Protein AF-A0A7J8NR74-F1 (afdb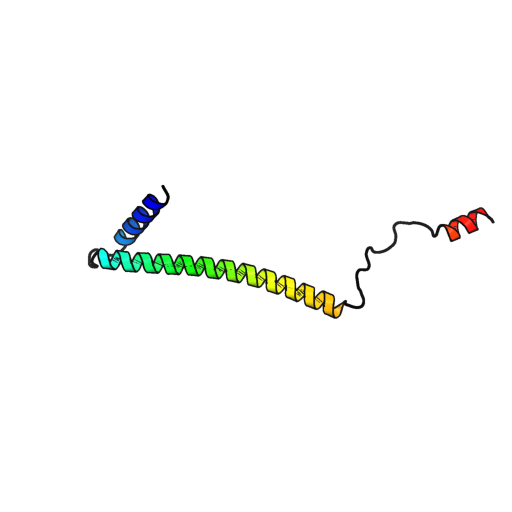_monomer)

Mean predicted aligned error: 13.92 Å

Organism: Gossypium raimondii (NCBI:txid29730)

Sequence (93 aa):
TVWKVGKDGVEAGTNLVPDSVPRPIARISVSVVVLFVTLFVLKSFLSTAFFALATMGLVYFVFIALNKDQGPRGGSGSESMEDPVEEARKIME

Structure (mmCIF, N/CA/C/O backbone):
data_AF-A0A7J8NR74-F1
#
_entry.id   AF-A0A7J8NR74-F1
#
loop_
_atom_site.group_PDB
_atom_site.id
_atom_site.type_symbol
_atom_site.label_atom_id
_atom_site.label_alt_id
_atom_site.label_comp_id
_atom_site.label_asym_id
_atom_site.label_entity_id
_atom_site.label_seq_id
_atom_site.pdbx_PDB_ins_code
_atom_site.Cartn_x
_atom_site.Cartn_y
_atom_site.Cartn_z
_atom_site.occupancy
_atom_site.B_iso_or_equiv
_atom_site.auth_seq_id
_atom_site.auth_comp_id
_atom_site.auth_asym_id
_atom_site.auth_atom_id
_atom_site.pdbx_PDB_model_num
ATOM 1 N N . THR A 1 1 ? -10.582 17.625 11.512 1.00 81.12 1 THR A N 1
ATOM 2 C CA . THR A 1 1 ? -11.481 16.577 10.974 1.00 81.12 1 THR A CA 1
ATOM 3 C C . THR A 1 1 ? -10.841 15.197 10.975 1.00 81.12 1 THR A C 1
ATOM 5 O O . THR A 1 1 ? -11.380 14.325 11.637 1.00 81.12 1 THR A O 1
ATOM 8 N N . VAL A 1 2 ? -9.665 15.005 10.358 1.00 84.56 2 VAL A N 1
ATOM 9 C CA . VAL A 1 2 ? -8.959 13.700 10.272 1.00 84.56 2 VAL A CA 1
ATOM 10 C C . VAL A 1 2 ? -8.755 13.007 11.628 1.00 84.56 2 VAL A C 1
ATOM 12 O O . VAL A 1 2 ? -9.026 11.821 11.760 1.00 84.56 2 VAL A O 1
ATOM 15 N N . TRP A 1 3 ? -8.365 13.754 12.663 1.00 81.75 3 TRP A N 1
ATOM 16 C CA . TRP A 1 3 ? -8.161 13.199 14.008 1.00 81.75 3 TRP A CA 1
ATOM 17 C C . TRP A 1 3 ? -9.438 12.629 14.650 1.00 81.75 3 TRP A C 1
ATOM 19 O O . TRP A 1 3 ? -9.388 11.599 15.318 1.00 81.75 3 TRP A O 1
ATOM 29 N N . LYS A 1 4 ? -10.593 13.277 14.428 1.00 86.56 4 LYS A N 1
ATOM 30 C CA . LYS A 1 4 ? -11.891 12.784 14.917 1.00 86.56 4 LYS A CA 1
ATOM 31 C C . LYS A 1 4 ? -12.277 11.496 14.195 1.00 86.56 4 LYS A C 1
ATOM 33 O O . LYS A 1 4 ? -12.509 10.498 14.855 1.00 86.56 4 LYS A O 1
ATOM 38 N N . VAL A 1 5 ? -12.195 11.495 12.862 1.00 86.25 5 VAL A N 1
ATOM 39 C CA . VAL A 1 5 ? -12.497 10.317 12.031 1.00 86.25 5 VAL A CA 1
ATOM 40 C C . VAL A 1 5 ? -11.618 9.121 12.406 1.00 86.25 5 VAL A C 1
ATOM 42 O O . VAL A 1 5 ? -12.113 8.003 12.488 1.00 86.25 5 VAL A O 1
ATOM 45 N N . GLY A 1 6 ? -10.332 9.345 12.689 1.00 82.25 6 GLY A N 1
ATOM 46 C CA . GLY A 1 6 ? -9.436 8.284 13.152 1.00 82.25 6 GLY A CA 1
ATOM 47 C C . GLY A 1 6 ? -9.862 7.689 14.497 1.00 82.25 6 GLY A C 1
ATOM 48 O O . GLY A 1 6 ? -9.907 6.469 14.644 1.00 82.25 6 GLY A O 1
ATOM 49 N N . LYS A 1 7 ? -10.229 8.536 15.468 1.00 84.12 7 LYS A N 1
ATOM 50 C CA . LYS A 1 7 ? -10.755 8.078 16.764 1.00 84.12 7 LYS A CA 1
ATOM 51 C C . LYS A 1 7 ? -12.068 7.311 16.610 1.00 84.12 7 LYS A C 1
ATOM 53 O O . LYS A 1 7 ? -12.198 6.227 17.172 1.00 84.12 7 LYS A O 1
ATOM 58 N N . ASP A 1 8 ? -12.986 7.851 15.819 1.00 87.25 8 ASP A N 1
ATOM 59 C CA . ASP A 1 8 ? -14.307 7.268 15.584 1.00 87.25 8 ASP A CA 1
ATOM 60 C C . ASP A 1 8 ? -14.189 5.924 14.841 1.00 87.25 8 ASP A C 1
ATOM 62 O O . ASP A 1 8 ? -14.906 4.974 15.147 1.00 87.25 8 ASP A O 1
ATOM 66 N N . GLY A 1 9 ? -13.223 5.795 13.924 1.00 84.25 9 GLY A N 1
ATOM 67 C CA . GLY A 1 9 ? -12.934 4.552 13.207 1.00 84.25 9 GLY A CA 1
ATOM 68 C C . GLY A 1 9 ? -12.372 3.444 14.101 1.00 84.25 9 GLY A C 1
ATOM 69 O O . GLY A 1 9 ? -12.781 2.291 13.978 1.00 84.25 9 GLY A O 1
ATOM 70 N N . VAL A 1 10 ? -11.479 3.776 15.039 1.00 84.88 10 VAL A N 1
ATOM 71 C CA . VAL A 1 10 ? -10.979 2.802 16.028 1.00 84.88 10 VAL A CA 1
ATOM 72 C C . VAL A 1 10 ? -12.104 2.363 16.962 1.00 84.88 10 VAL A C 1
ATOM 74 O O . VAL A 1 10 ? -12.228 1.177 17.261 1.00 84.88 10 VAL A O 1
ATOM 77 N N . GLU A 1 11 ? -12.954 3.293 17.395 1.00 83.38 11 GLU A N 1
ATOM 78 C CA . GLU A 1 11 ? -14.094 2.987 18.259 1.00 83.38 11 GLU A CA 1
ATOM 79 C C . GLU A 1 11 ? -15.122 2.092 17.552 1.00 83.38 11 GLU A C 1
ATOM 81 O O . GLU A 1 11 ? -15.540 1.077 18.115 1.00 83.38 11 GLU A O 1
ATOM 86 N N . ALA A 1 12 ? -15.433 2.380 16.286 1.00 87.81 12 ALA A N 1
ATOM 87 C CA . ALA A 1 12 ? -16.255 1.523 15.438 1.00 87.81 12 ALA A CA 1
ATOM 88 C 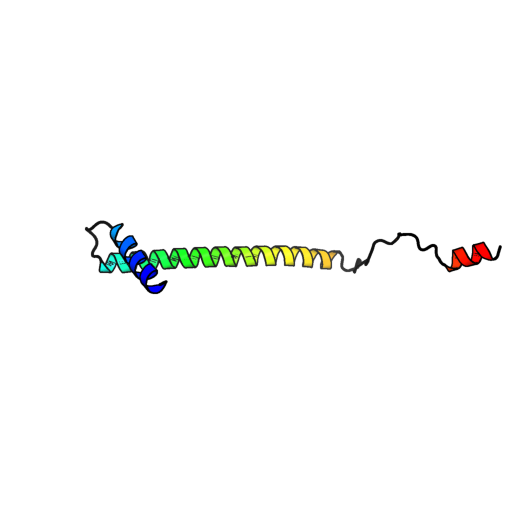C . ALA A 1 12 ? -15.640 0.126 15.256 1.00 87.81 12 ALA A C 1
ATOM 90 O O . ALA A 1 12 ? -16.334 -0.873 15.430 1.00 87.81 12 ALA A O 1
ATOM 91 N N . GLY A 1 13 ? -14.332 0.045 14.988 1.00 82.50 13 GLY A N 1
ATOM 92 C CA . GLY A 1 13 ? -13.620 -1.225 14.842 1.00 82.50 13 GLY A CA 1
ATOM 93 C C . GLY A 1 13 ? -13.665 -2.083 16.106 1.00 82.50 13 GLY A C 1
ATOM 94 O O . GLY A 1 13 ? -13.798 -3.300 16.023 1.00 82.50 13 GLY A O 1
ATOM 95 N N . THR A 1 14 ? -13.637 -1.465 17.289 1.00 85.19 14 THR A N 1
ATOM 96 C CA . THR A 1 14 ? -13.762 -2.213 18.548 1.00 85.19 14 THR A CA 1
ATOM 97 C C . THR A 1 14 ? -15.161 -2.731 18.853 1.00 85.19 14 THR A C 1
ATOM 99 O O . THR A 1 14 ? -15.266 -3.705 19.587 1.00 85.19 14 THR A O 1
ATOM 102 N N . ASN A 1 15 ? -16.218 -2.154 18.273 1.00 86.69 15 ASN A N 1
ATOM 103 C CA . ASN A 1 15 ? -17.581 -2.682 18.416 1.00 86.69 15 ASN A CA 1
ATOM 104 C C . ASN A 1 15 ? -17.837 -3.921 17.533 1.00 86.69 15 ASN A C 1
ATOM 106 O O . ASN A 1 15 ? -18.870 -4.565 17.676 1.00 86.69 15 ASN A O 1
ATOM 110 N N . LEU A 1 16 ? -16.916 -4.259 16.619 1.00 85.06 16 LEU A N 1
ATOM 111 C CA . LEU A 1 16 ? -16.954 -5.508 15.844 1.00 85.06 16 LEU A CA 1
ATOM 112 C C . LEU A 1 16 ? -16.384 -6.700 16.627 1.00 85.06 16 LEU A C 1
ATOM 114 O O . LEU A 1 16 ? -16.531 -7.848 16.210 1.00 85.06 16 LEU A O 1
ATOM 118 N N . VAL A 1 17 ? -15.698 -6.427 17.740 1.00 84.44 17 VAL A N 1
ATOM 119 C CA . VAL A 1 17 ? -15.178 -7.450 18.645 1.00 84.44 17 VAL A CA 1
ATOM 120 C C . VAL A 1 17 ? -16.303 -7.842 19.610 1.00 84.44 17 VAL A C 1
ATOM 122 O O . VAL A 1 17 ? -16.979 -6.953 20.125 1.00 84.44 17 VAL A O 1
ATOM 125 N N . PRO A 1 18 ? -16.526 -9.142 19.872 1.00 84.38 18 PRO A N 1
ATOM 126 C CA . PRO A 1 18 ? -17.556 -9.578 20.809 1.00 84.38 18 PRO A CA 1
ATOM 127 C C . PRO A 1 18 ? -17.325 -9.006 22.214 1.00 84.38 18 PRO A C 1
ATOM 129 O O . PRO A 1 18 ? -16.186 -8.933 22.682 1.00 84.38 18 PRO A O 1
ATOM 132 N N . ASP A 1 19 ? -18.418 -8.690 22.915 1.00 83.69 19 ASP A N 1
ATOM 133 C CA . ASP A 1 19 ? -18.407 -8.077 24.257 1.00 83.69 19 ASP A CA 1
ATOM 134 C C . ASP A 1 19 ? -17.668 -8.908 25.321 1.00 83.69 19 ASP A C 1
ATOM 136 O O . ASP A 1 19 ? -17.302 -8.399 26.380 1.00 83.69 19 ASP A O 1
ATOM 140 N N . SER A 1 20 ? -17.399 -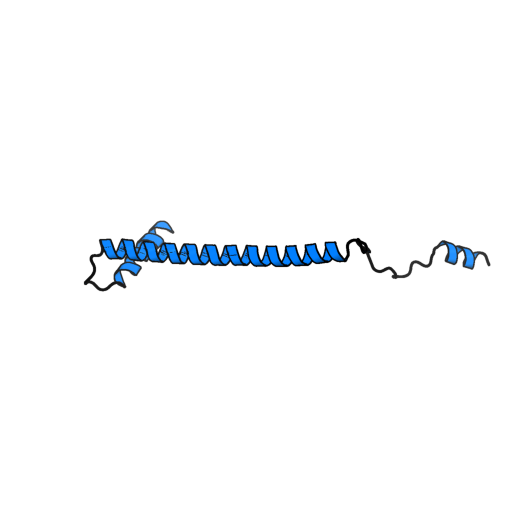10.186 25.040 1.00 86.31 20 SER A N 1
ATOM 141 C CA . SER A 1 20 ? -16.563 -11.059 25.870 1.00 86.31 20 SER A CA 1
ATOM 142 C C . SER A 1 20 ? -15.104 -10.590 25.985 1.00 86.31 20 SER A C 1
ATOM 144 O O . SER A 1 20 ? -14.389 -11.064 26.867 1.00 86.31 20 SER A O 1
ATOM 146 N N . VAL A 1 21 ? -14.638 -9.682 25.117 1.00 81.62 21 VAL A N 1
ATOM 147 C CA . VAL A 1 21 ? -13.279 -9.125 25.158 1.00 81.62 21 VAL A CA 1
ATOM 148 C C . VAL A 1 21 ? -13.303 -7.708 25.749 1.00 81.62 21 VAL A C 1
ATOM 150 O O . VAL A 1 21 ? -13.984 -6.830 25.219 1.00 81.62 21 VAL A O 1
ATOM 153 N N . PRO A 1 22 ? -12.509 -7.418 26.798 1.00 87.56 22 PRO A N 1
ATOM 154 C CA . PRO A 1 22 ? -12.411 -6.073 27.352 1.00 87.56 22 PRO A CA 1
ATOM 155 C C . PRO A 1 22 ? -12.014 -5.032 26.296 1.00 87.56 22 PRO A C 1
ATOM 157 O O . PRO A 1 22 ? -11.001 -5.172 25.606 1.00 87.56 22 PRO A O 1
ATOM 160 N N . ARG A 1 23 ? -12.769 -3.928 26.229 1.00 85.06 23 ARG A N 1
ATOM 161 C CA . ARG A 1 23 ? -12.557 -2.818 25.277 1.00 85.06 23 ARG A CA 1
ATOM 162 C C . ARG A 1 23 ? -11.108 -2.309 25.174 1.00 85.06 23 ARG A C 1
ATOM 164 O O . ARG A 1 23 ? -10.686 -2.017 24.056 1.00 85.06 23 ARG A O 1
ATOM 171 N N . PRO A 1 24 ? -10.313 -2.199 26.258 1.00 87.06 24 PRO A N 1
ATOM 172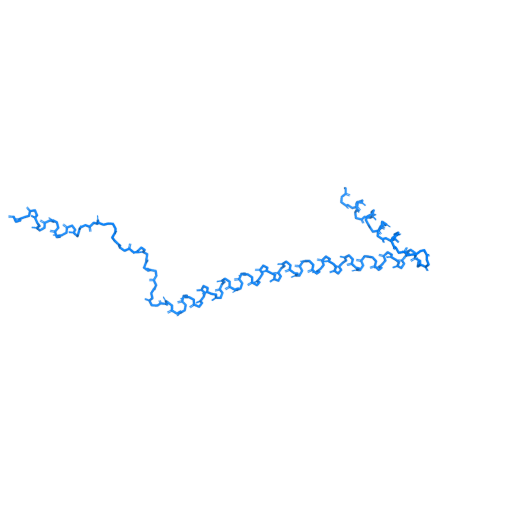 C CA . PRO A 1 24 ? -8.913 -1.786 26.141 1.00 87.06 24 PRO A CA 1
ATOM 173 C C . PRO A 1 24 ? -8.074 -2.741 25.281 1.00 87.06 24 PRO A C 1
ATOM 175 O O . PRO A 1 24 ? -7.266 -2.289 24.474 1.00 87.06 24 PRO A O 1
ATOM 178 N N . ILE A 1 25 ? -8.312 -4.050 25.404 1.00 86.00 25 ILE A N 1
ATOM 179 C CA . ILE A 1 25 ? -7.599 -5.088 24.651 1.00 86.00 25 ILE A CA 1
ATOM 180 C C . ILE A 1 25 ? -8.042 -5.061 23.186 1.00 86.00 25 ILE A C 1
ATOM 182 O O . ILE A 1 25 ? -7.198 -5.081 22.292 1.00 86.00 25 ILE A O 1
ATOM 186 N N . ALA A 1 26 ? -9.348 -4.914 22.940 1.00 87.50 26 ALA A N 1
ATOM 187 C CA . ALA A 1 26 ? -9.896 -4.756 21.594 1.00 87.50 26 ALA A CA 1
ATOM 188 C C . ALA A 1 26 ? -9.324 -3.522 20.867 1.00 87.50 26 ALA A C 1
ATOM 190 O O . ALA A 1 26 ? -9.029 -3.579 19.678 1.00 87.50 26 ALA A O 1
ATOM 191 N N . ARG A 1 27 ? -9.110 -2.400 21.570 1.00 85.25 27 ARG A N 1
ATOM 192 C CA . ARG A 1 27 ? -8.520 -1.189 20.965 1.00 85.25 27 ARG A CA 1
ATOM 193 C C . ARG A 1 27 ? -7.085 -1.413 20.508 1.00 85.25 27 ARG A C 1
ATOM 195 O O . ARG A 1 27 ? -6.719 -0.953 19.429 1.00 85.25 27 ARG A O 1
ATOM 202 N N . ILE A 1 28 ? -6.287 -2.107 21.317 1.00 89.12 28 ILE A N 1
ATOM 203 C CA . ILE A 1 28 ? -4.890 -2.418 20.989 1.00 89.12 28 ILE A CA 1
ATOM 204 C C . ILE A 1 28 ? -4.829 -3.407 19.822 1.00 89.12 28 ILE A C 1
ATOM 206 O O . ILE A 1 28 ? -4.027 -3.230 18.912 1.00 89.12 28 ILE A O 1
ATOM 210 N N . SER A 1 29 ? -5.688 -4.427 19.800 1.00 86.81 29 SER A N 1
ATOM 211 C CA . SER A 1 29 ? -5.686 -5.392 18.699 1.00 86.81 29 SER A CA 1
ATOM 212 C C . SER A 1 29 ? -6.118 -4.753 17.378 1.00 86.81 29 SER A C 1
ATOM 214 O O . SER A 1 29 ? -5.432 -4.913 16.370 1.00 86.81 29 SER A O 1
ATOM 216 N N . VAL A 1 30 ? -7.198 -3.965 17.379 1.00 88.81 30 VAL A N 1
ATOM 217 C CA . VAL A 1 30 ? -7.681 -3.257 16.185 1.00 88.81 30 VAL A CA 1
ATOM 218 C C . VAL A 1 30 ? -6.631 -2.273 15.672 1.00 88.81 30 VAL A C 1
ATOM 220 O O . VAL A 1 30 ? -6.380 -2.231 14.470 1.00 88.81 30 VAL A O 1
ATOM 223 N N . SER A 1 31 ? -5.964 -1.519 16.553 1.00 89.25 31 SER A N 1
ATOM 224 C CA . SER A 1 31 ? -4.923 -0.578 16.124 1.00 89.25 31 SER A CA 1
ATOM 225 C C . SER A 1 31 ? -3.716 -1.283 15.501 1.00 89.25 31 SER A C 1
ATOM 227 O O . SER A 1 31 ? -3.200 -0.819 14.484 1.00 89.25 31 SER A O 1
ATOM 229 N N . VAL A 1 32 ? -3.308 -2.433 16.045 1.00 93.94 32 VAL A N 1
ATOM 230 C CA . VAL A 1 32 ? -2.233 -3.262 15.485 1.00 93.94 32 VAL A CA 1
ATOM 231 C C . VAL A 1 32 ? -2.619 -3.799 14.107 1.00 93.94 32 VAL A C 1
ATOM 233 O O . VAL A 1 32 ? -1.829 -3.693 13.172 1.00 93.94 32 VAL A O 1
ATOM 236 N N . VAL A 1 33 ? -3.840 -4.315 13.941 1.00 94.25 33 VAL A N 1
ATOM 237 C CA . VAL A 1 33 ? -4.332 -4.791 12.637 1.00 94.25 33 VAL A CA 1
ATOM 238 C C . VAL A 1 33 ? -4.342 -3.657 11.613 1.00 94.25 33 VAL A C 1
ATOM 240 O O . VAL A 1 33 ? -3.832 -3.828 10.507 1.00 94.25 33 VAL A O 1
ATOM 243 N N . VAL A 1 34 ? -4.852 -2.480 11.983 1.00 93.81 34 VAL A N 1
ATOM 244 C CA . VAL A 1 34 ? -4.848 -1.296 11.110 1.00 93.81 34 VAL A CA 1
ATOM 245 C C . VAL A 1 34 ? -3.421 -0.910 10.716 1.00 93.81 34 VAL A C 1
ATOM 247 O O . VAL A 1 34 ? -3.166 -0.634 9.542 1.00 93.81 34 VAL A O 1
ATOM 250 N N . LEU A 1 35 ? -2.473 -0.943 11.658 1.00 94.31 35 LEU A N 1
ATOM 251 C CA . LEU A 1 35 ? -1.054 -0.707 11.384 1.00 94.31 35 LEU A CA 1
ATOM 252 C C . LEU A 1 35 ? -0.493 -1.712 10.378 1.00 94.31 35 LEU A C 1
ATOM 254 O O . LEU A 1 35 ? 0.148 -1.308 9.411 1.00 94.31 35 LEU A O 1
ATOM 258 N N . PHE A 1 36 ? -0.762 -3.005 10.562 1.00 96.38 36 PHE A N 1
ATOM 259 C CA . PHE A 1 36 ? -0.303 -4.043 9.642 1.00 96.38 36 PHE A CA 1
ATOM 260 C C . PHE A 1 36 ? -0.890 -3.883 8.245 1.00 96.38 36 PHE A C 1
ATOM 262 O O . PHE A 1 36 ? -0.146 -3.974 7.273 1.00 96.38 36 PHE A O 1
ATOM 269 N N . VAL A 1 37 ? -2.187 -3.596 8.127 1.00 95.88 37 VAL A N 1
ATOM 270 C CA . VAL A 1 37 ? -2.829 -3.342 6.830 1.00 95.88 37 VAL A CA 1
ATOM 271 C C . VAL A 1 37 ? -2.207 -2.118 6.161 1.00 95.88 37 VAL A C 1
ATOM 273 O O . VAL A 1 37 ? -1.851 -2.170 4.986 1.00 95.88 37 VAL A O 1
ATOM 276 N N . THR A 1 38 ? -1.995 -1.040 6.915 1.00 95.56 38 THR A N 1
ATOM 277 C CA . THR A 1 38 ? -1.373 0.188 6.401 1.00 95.56 38 THR A CA 1
ATOM 278 C C . THR A 1 38 ? 0.048 -0.076 5.902 1.00 95.56 38 THR A C 1
ATOM 280 O O . THR A 1 38 ? 0.396 0.301 4.783 1.00 95.56 38 THR A O 1
ATOM 283 N N . LEU A 1 39 ? 0.864 -0.774 6.697 1.00 95.62 39 LEU A N 1
ATOM 284 C CA . LEU A 1 39 ? 2.227 -1.142 6.318 1.00 95.62 39 LEU A CA 1
ATOM 285 C C . LEU A 1 39 ? 2.249 -2.118 5.141 1.00 95.62 39 LEU A C 1
ATOM 287 O O . LEU A 1 39 ? 3.114 -2.001 4.279 1.00 95.62 39 LEU A O 1
ATOM 291 N N . PHE A 1 40 ? 1.306 -3.056 5.073 1.00 96.31 40 PHE A N 1
ATOM 292 C CA . PHE A 1 40 ? 1.189 -4.002 3.968 1.00 96.31 40 PHE A CA 1
ATOM 293 C C . PHE A 1 40 ? 0.891 -3.284 2.653 1.00 96.31 40 PHE A C 1
ATOM 295 O O . PHE A 1 40 ? 1.578 -3.525 1.662 1.00 96.31 40 PHE A O 1
ATOM 302 N N . VAL A 1 41 ? -0.077 -2.364 2.654 1.00 96.88 41 VAL A N 1
ATOM 303 C CA . VAL A 1 41 ? -0.425 -1.563 1.474 1.00 96.88 41 VAL A CA 1
ATOM 304 C C . VAL A 1 41 ? 0.752 -0.684 1.059 1.00 96.88 41 VAL A C 1
ATOM 306 O O . VAL A 1 41 ? 1.126 -0.686 -0.112 1.00 96.88 41 VAL A O 1
ATOM 309 N N . LEU A 1 42 ? 1.395 0.003 2.009 1.00 95.81 42 LEU A N 1
ATOM 310 C CA . LEU A 1 42 ? 2.568 0.832 1.728 1.00 95.81 42 LEU A CA 1
ATOM 311 C C . LEU A 1 42 ? 3.720 0.003 1.148 1.00 95.81 42 LEU A C 1
ATOM 313 O O . LEU A 1 42 ? 4.285 0.370 0.121 1.00 95.81 42 LEU A O 1
ATOM 317 N N . LYS A 1 43 ? 4.042 -1.138 1.769 1.00 95.56 43 LYS A N 1
ATOM 318 C CA . LYS A 1 43 ? 5.076 -2.065 1.295 1.00 95.56 43 LYS A CA 1
ATOM 319 C C . LYS A 1 43 ? 4.741 -2.587 -0.100 1.00 95.56 43 LYS A C 1
ATOM 321 O O . LYS A 1 43 ? 5.622 -2.630 -0.950 1.00 95.56 43 LYS A O 1
ATOM 326 N N . SER A 1 44 ? 3.495 -2.992 -0.336 1.00 96.50 44 SER A N 1
ATOM 327 C CA . SER A 1 44 ? 3.036 -3.521 -1.622 1.00 96.50 44 SER A CA 1
ATOM 328 C C . 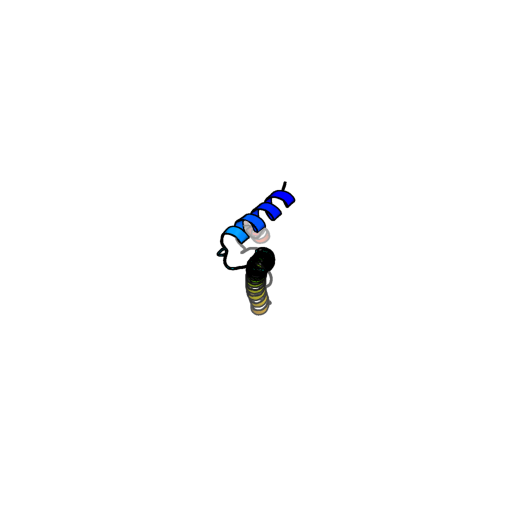SER A 1 44 ? 3.159 -2.474 -2.725 1.00 96.50 44 SER A C 1
ATOM 330 O O . SER A 1 44 ? 3.766 -2.746 -3.761 1.00 96.50 44 SER A O 1
ATOM 332 N N . PHE A 1 45 ? 2.675 -1.258 -2.476 1.00 96.38 45 PHE A N 1
ATOM 333 C CA . PHE A 1 45 ? 2.781 -0.156 -3.423 1.00 96.38 45 PHE A CA 1
ATOM 334 C C . PHE A 1 45 ? 4.242 0.178 -3.728 1.00 96.38 45 PHE A C 1
ATOM 336 O O . PHE A 1 45 ? 4.649 0.200 -4.889 1.00 96.38 45 PHE A O 1
ATOM 343 N N . LEU A 1 46 ? 5.052 0.363 -2.683 1.00 96.38 46 LEU A N 1
ATOM 344 C CA . LEU A 1 46 ? 6.455 0.730 -2.823 1.00 96.38 46 LEU A CA 1
ATOM 345 C C . LEU A 1 46 ? 7.244 -0.369 -3.551 1.00 96.38 46 LEU A C 1
ATOM 347 O O . LEU A 1 46 ? 7.988 -0.083 -4.484 1.00 96.38 46 LEU A O 1
ATOM 351 N N . SER A 1 47 ? 7.014 -1.636 -3.197 1.00 95.88 47 SER A N 1
ATOM 352 C CA . SER A 1 47 ? 7.612 -2.789 -3.876 1.00 95.88 47 SER A CA 1
ATOM 353 C C . SER A 1 47 ? 7.210 -2.864 -5.346 1.00 95.88 47 SER A C 1
ATOM 355 O O . SER A 1 47 ? 8.044 -3.205 -6.175 1.00 95.88 47 SER A O 1
ATOM 357 N N . THR A 1 48 ? 5.957 -2.555 -5.679 1.00 96.31 48 THR A N 1
ATOM 358 C CA . THR A 1 48 ? 5.463 -2.588 -7.063 1.00 96.31 48 THR A CA 1
ATOM 359 C C . THR A 1 48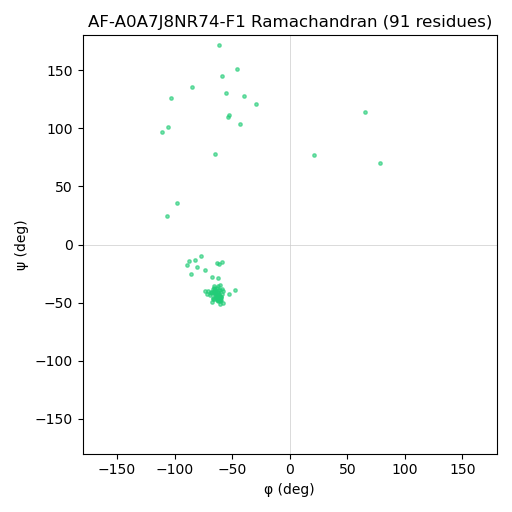 ? 6.091 -1.472 -7.890 1.00 96.31 48 THR A C 1
ATOM 361 O O . THR A 1 48 ? 6.561 -1.718 -8.999 1.00 96.31 48 THR A O 1
ATOM 364 N N . ALA A 1 49 ? 6.172 -0.261 -7.332 1.00 96.50 49 ALA A N 1
ATOM 365 C CA . ALA A 1 49 ? 6.829 0.873 -7.970 1.00 96.50 49 ALA A CA 1
ATOM 366 C C . ALA A 1 49 ? 8.316 0.589 -8.235 1.00 96.50 49 ALA A C 1
ATOM 368 O O . ALA A 1 49 ? 8.784 0.751 -9.362 1.00 96.50 49 ALA A O 1
ATOM 369 N N . PHE A 1 50 ? 9.051 0.099 -7.230 1.00 96.56 50 PHE A N 1
ATOM 370 C CA . PHE A 1 50 ? 10.456 -0.275 -7.402 1.00 96.56 50 PHE A CA 1
ATOM 371 C C . PHE A 1 50 ? 10.638 -1.444 -8.361 1.00 96.56 50 PHE A C 1
ATOM 373 O O . PHE A 1 50 ? 11.559 -1.409 -9.166 1.00 96.56 50 PHE A O 1
ATOM 380 N N . PHE A 1 51 ? 9.772 -2.454 -8.321 1.00 96.62 51 PHE A N 1
ATOM 381 C CA . PHE A 1 51 ? 9.830 -3.570 -9.259 1.00 96.62 51 PHE A CA 1
ATOM 382 C C . PHE A 1 51 ? 9.645 -3.099 -10.704 1.00 96.62 51 PHE A C 1
ATOM 384 O O . PHE A 1 51 ? 10.431 -3.473 -11.574 1.00 96.62 51 PHE A O 1
ATOM 391 N N . ALA A 1 52 ? 8.660 -2.235 -10.963 1.00 97.00 52 ALA A N 1
ATOM 392 C CA . ALA A 1 52 ? 8.433 -1.670 -12.288 1.00 97.00 52 ALA A CA 1
ATOM 393 C C . ALA A 1 52 ? 9.633 -0.833 -12.759 1.00 97.00 52 ALA A C 1
ATOM 395 O O . ALA A 1 52 ? 10.131 -1.047 -13.863 1.00 97.00 52 ALA A O 1
ATOM 396 N N . LEU A 1 53 ? 10.142 0.065 -11.907 1.00 97.38 53 LEU A N 1
ATOM 397 C CA . LEU A 1 53 ? 11.315 0.887 -12.216 1.00 97.38 53 LEU A CA 1
ATOM 398 C C . LEU A 1 53 ? 12.573 0.044 -12.441 1.00 97.38 53 LEU A C 1
ATOM 400 O O . LEU A 1 53 ? 13.303 0.285 -13.397 1.00 97.38 53 LEU A O 1
ATOM 404 N N . ALA A 1 54 ? 12.815 -0.959 -11.598 1.00 97.00 54 ALA A N 1
ATOM 405 C CA . ALA A 1 54 ? 13.952 -1.861 -11.724 1.00 97.00 54 ALA A CA 1
ATOM 406 C C . ALA A 1 54 ? 13.860 -2.690 -13.004 1.00 97.00 54 ALA A C 1
ATOM 408 O O . ALA A 1 54 ? 14.851 -2.816 -13.710 1.00 97.00 54 ALA A O 1
ATOM 409 N N . THR A 1 55 ? 12.678 -3.210 -13.339 1.00 97.50 55 THR A N 1
ATOM 410 C CA . THR A 1 55 ? 12.481 -4.001 -14.560 1.00 97.50 55 THR A CA 1
ATOM 411 C C . THR A 1 55 ? 12.660 -3.135 -15.805 1.00 97.50 55 THR A C 1
ATOM 413 O O . THR A 1 55 ? 13.417 -3.506 -16.696 1.00 97.50 55 THR A O 1
ATOM 416 N N . MET A 1 56 ? 12.043 -1.949 -15.847 1.00 96.00 56 MET A N 1
ATOM 417 C CA . MET A 1 56 ? 12.214 -1.000 -16.955 1.00 96.00 56 MET A CA 1
ATOM 418 C C . MET A 1 56 ? 13.673 -0.554 -17.099 1.00 96.00 56 MET A C 1
ATOM 420 O O . MET A 1 56 ? 14.225 -0.573 -18.198 1.00 96.00 56 MET A O 1
ATOM 424 N N . GLY A 1 57 ? 14.320 -0.211 -15.983 1.00 95.94 57 GLY A N 1
ATOM 425 C CA . GLY A 1 57 ? 15.724 0.183 -15.951 1.00 95.94 57 GLY A CA 1
ATOM 426 C C . GLY A 1 57 ? 16.659 -0.943 -16.384 1.00 95.94 57 GLY A C 1
ATOM 427 O O . GLY A 1 57 ? 17.571 -0.702 -17.168 1.00 95.94 57 GLY A O 1
ATOM 428 N N . LEU A 1 58 ? 16.415 -2.175 -15.933 1.00 96.50 58 LEU A N 1
ATOM 429 C CA . LEU A 1 58 ? 17.214 -3.345 -16.294 1.00 96.50 58 LEU A CA 1
ATOM 430 C C . LEU A 1 58 ? 17.088 -3.667 -17.781 1.00 96.50 58 LEU A C 1
ATOM 432 O O . LEU A 1 58 ? 18.100 -3.867 -18.445 1.00 96.50 58 LEU A O 1
ATOM 436 N N . VAL A 1 59 ? 15.866 -3.683 -18.317 1.00 96.00 59 VAL A N 1
ATOM 437 C CA . VAL A 1 59 ? 15.629 -3.923 -19.747 1.00 96.00 59 VAL A CA 1
ATOM 438 C C . VAL A 1 59 ? 16.325 -2.855 -20.588 1.00 96.00 59 VAL A C 1
ATOM 440 O O . VAL A 1 59 ? 17.027 -3.191 -21.539 1.00 96.00 59 VAL A O 1
ATOM 443 N N . TYR A 1 60 ? 16.205 -1.580 -20.210 1.00 91.50 60 TYR A N 1
ATOM 444 C CA . TYR A 1 60 ? 16.878 -0.486 -20.909 1.00 91.50 60 TYR A CA 1
ATOM 445 C C . TYR A 1 60 ? 18.407 -0.575 -20.806 1.00 91.50 60 TYR A C 1
ATOM 447 O O . TYR A 1 60 ? 19.118 -0.374 -21.790 1.00 91.50 60 TYR A O 1
ATOM 455 N N . PHE A 1 61 ? 18.924 -0.937 -19.633 1.00 93.62 61 PHE A N 1
ATOM 456 C CA . PHE A 1 61 ? 20.352 -1.135 -19.416 1.00 93.62 61 PHE A CA 1
ATOM 457 C C . PHE A 1 61 ? 20.904 -2.271 -20.282 1.00 93.62 61 PHE A C 1
ATOM 459 O O . PHE A 1 61 ? 21.916 -2.088 -20.955 1.00 93.62 61 PHE A O 1
ATOM 466 N N . VAL A 1 62 ? 20.224 -3.421 -20.316 1.00 94.19 62 VAL A N 1
ATOM 467 C CA . VAL A 1 62 ? 20.595 -4.558 -21.172 1.00 94.19 62 VAL A CA 1
ATOM 468 C C . VAL A 1 62 ? 20.514 -4.167 -22.646 1.00 94.19 62 VAL A C 1
ATOM 470 O O . VAL A 1 62 ? 21.424 -4.487 -23.407 1.00 94.19 62 VAL A O 1
ATOM 473 N N . PHE A 1 63 ? 19.480 -3.426 -23.049 1.00 89.25 63 PHE A N 1
ATOM 474 C CA . PHE A 1 63 ? 19.357 -2.919 -24.412 1.00 89.25 63 PHE A CA 1
ATOM 475 C C . PHE A 1 63 ? 20.559 -2.053 -24.805 1.00 89.25 63 PHE A C 1
ATOM 477 O O . PHE A 1 63 ? 21.178 -2.328 -25.829 1.00 89.25 63 PHE A O 1
ATOM 484 N N . ILE A 1 64 ? 20.948 -1.070 -23.985 1.00 89.19 64 ILE A N 1
ATOM 485 C CA . ILE A 1 64 ? 22.146 -0.253 -24.241 1.00 89.19 64 ILE A CA 1
ATOM 486 C C . ILE A 1 64 ? 23.411 -1.110 -24.235 1.00 89.19 64 ILE A C 1
ATOM 488 O O . ILE A 1 64 ? 24.291 -0.899 -25.062 1.00 89.19 64 ILE A O 1
ATOM 492 N N . ALA A 1 65 ? 23.533 -2.063 -23.312 1.00 88.56 65 ALA A N 1
ATOM 493 C CA . ALA A 1 65 ? 24.726 -2.894 -23.201 1.00 88.56 65 ALA A CA 1
ATOM 494 C C . ALA A 1 65 ? 24.938 -3.784 -24.436 1.00 88.56 65 ALA A C 1
ATOM 496 O O . ALA A 1 65 ? 26.075 -3.953 -24.865 1.00 88.56 65 ALA A O 1
ATOM 497 N N . LEU A 1 66 ? 23.860 -4.322 -25.015 1.00 89.31 66 LEU A N 1
ATOM 498 C CA . LEU A 1 66 ? 23.907 -5.176 -26.206 1.00 89.31 66 LEU A CA 1
ATOM 499 C C . LEU A 1 66 ? 23.904 -4.385 -27.522 1.00 89.31 66 LEU A C 1
ATOM 501 O O . LEU A 1 66 ? 24.401 -4.876 -28.528 1.00 89.31 66 LEU A O 1
ATOM 505 N N . ASN A 1 67 ? 23.369 -3.162 -27.525 1.00 83.50 67 ASN A N 1
ATOM 506 C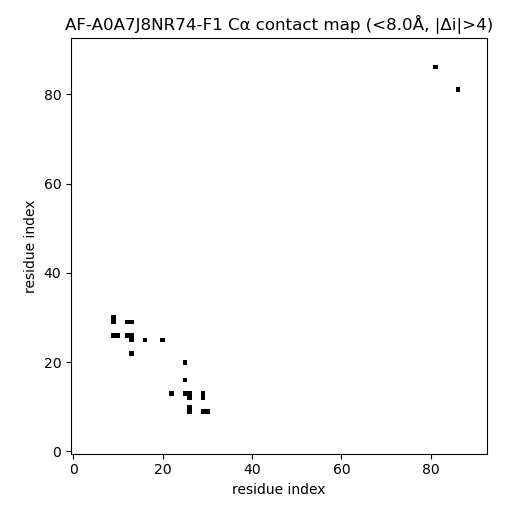 CA . ASN A 1 67 ? 23.332 -2.269 -28.690 1.00 83.50 67 ASN A CA 1
ATOM 507 C C . ASN A 1 67 ? 24.337 -1.117 -28.556 1.00 83.50 67 ASN A C 1
ATOM 509 O O . ASN A 1 67 ? 24.163 -0.055 -29.148 1.00 83.50 67 ASN A O 1
ATOM 513 N N . LYS A 1 68 ? 25.394 -1.316 -27.766 1.00 69.62 68 LYS A N 1
ATOM 514 C CA . LYS A 1 68 ? 26.356 -0.275 -27.387 1.00 69.62 68 LYS A CA 1
ATOM 515 C C . LYS A 1 68 ? 27.112 0.306 -28.588 1.00 69.62 68 LYS A C 1
ATOM 517 O O . LYS A 1 68 ? 27.454 1.484 -28.584 1.00 69.62 68 LYS A O 1
ATOM 522 N N . ASP A 1 69 ? 27.280 -0.505 -29.630 1.00 68.00 69 ASP A N 1
ATOM 523 C CA . ASP A 1 69 ? 27.915 -0.140 -30.903 1.00 68.00 69 ASP A CA 1
ATOM 524 C C . ASP A 1 69 ? 26.912 0.457 -31.910 1.00 68.00 69 ASP A C 1
ATOM 526 O O . ASP A 1 69 ? 27.294 1.082 -32.896 1.00 68.00 69 ASP A O 1
ATOM 530 N N . GLN A 1 70 ? 25.612 0.302 -31.638 1.00 63.28 70 GLN A N 1
ATOM 531 C CA . GLN A 1 70 ? 24.500 0.938 -32.349 1.00 63.28 70 GLN A CA 1
ATOM 532 C C . GLN A 1 70 ? 24.026 2.192 -31.593 1.00 63.28 70 GLN A C 1
ATOM 534 O O . GLN A 1 70 ? 22.826 2.478 -31.545 1.00 63.28 70 GLN A O 1
ATOM 539 N N . GLY A 1 71 ? 24.968 2.926 -30.977 1.00 60.47 71 GLY A N 1
ATOM 540 C CA . GLY A 1 71 ? 24.720 4.233 -30.358 1.00 60.47 71 GLY A CA 1
ATOM 541 C C . GLY A 1 71 ? 23.892 5.127 -31.286 1.00 60.47 71 GLY A C 1
ATOM 542 O O . GLY A 1 71 ? 23.938 4.925 -32.500 1.00 60.47 71 GLY A O 1
ATOM 543 N N . PRO A 1 72 ? 23.095 6.061 -30.731 1.00 54.69 72 PRO A N 1
ATOM 544 C CA . PRO A 1 72 ? 21.896 6.600 -31.361 1.00 54.69 72 PRO A CA 1
ATOM 545 C C . PRO A 1 72 ? 22.141 6.889 -32.837 1.00 54.69 72 PRO A C 1
ATOM 547 O O . PRO A 1 72 ? 22.735 7.903 -33.199 1.00 54.69 72 PRO A O 1
ATOM 550 N N . ARG A 1 73 ? 21.627 6.006 -33.700 1.00 55.19 73 ARG A N 1
ATOM 551 C CA . ARG A 1 73 ? 21.203 6.407 -35.034 1.00 55.19 73 ARG A CA 1
ATOM 552 C C . ARG A 1 73 ? 20.033 7.347 -34.793 1.00 55.19 73 ARG A C 1
ATOM 554 O O . ARG A 1 73 ? 18.877 6.933 -34.806 1.00 55.19 73 ARG A O 1
ATOM 561 N N . GLY A 1 74 ? 20.346 8.585 -34.411 1.00 47.66 74 GLY A N 1
ATOM 562 C CA . GLY A 1 74 ? 19.388 9.668 -34.429 1.00 47.66 74 GLY A CA 1
ATOM 563 C C . GLY A 1 74 ? 18.831 9.685 -35.836 1.00 47.66 74 GLY A C 1
ATOM 564 O O . GLY A 1 74 ? 19.577 9.961 -36.763 1.00 47.66 74 GLY A O 1
ATOM 565 N N . GLY A 1 75 ? 17.571 9.285 -35.974 1.00 45.69 75 GLY A N 1
ATOM 566 C CA . GLY A 1 75 ? 16.887 9.247 -37.254 1.00 45.69 75 GLY A CA 1
ATOM 567 C C . GLY A 1 75 ? 17.482 8.237 -38.234 1.00 45.69 75 GLY A C 1
ATOM 568 O O . GLY A 1 75 ? 18.561 8.399 -38.791 1.00 45.69 75 GLY A O 1
ATOM 569 N N . SER A 1 76 ? 16.692 7.217 -38.539 1.00 41.28 76 SER A N 1
ATOM 570 C CA . SER A 1 76 ? 16.545 6.777 -39.925 1.00 41.28 76 SER A CA 1
ATOM 571 C C . SER A 1 76 ? 16.736 7.955 -40.893 1.00 41.28 76 SER A C 1
ATOM 573 O O . SER A 1 76 ? 15.999 8.935 -40.809 1.00 41.28 76 SER A O 1
ATOM 575 N N . GLY A 1 77 ? 17.708 7.864 -41.800 1.00 47.47 77 GLY A N 1
ATOM 576 C CA . GLY A 1 77 ? 17.777 8.761 -42.948 1.00 47.47 77 GLY A CA 1
ATOM 577 C C . GLY A 1 77 ? 16.549 8.623 -43.858 1.00 47.47 77 GLY A C 1
ATOM 578 O O . GLY A 1 77 ? 15.761 7.687 -43.716 1.00 47.47 77 GLY A O 1
ATOM 579 N N . SER A 1 78 ? 16.466 9.536 -44.831 1.00 40.03 78 SER A N 1
ATOM 580 C CA . SER A 1 78 ? 15.489 9.606 -45.932 1.00 40.03 78 SER A CA 1
ATOM 581 C C . SER A 1 78 ? 14.092 10.158 -45.613 1.00 40.03 78 SER A C 1
ATOM 583 O O . SER A 1 78 ? 13.093 9.468 -45.762 1.00 40.03 78 SER A O 1
ATOM 585 N N . GLU A 1 79 ? 14.008 11.463 -45.357 1.00 42.62 79 GLU A N 1
ATOM 586 C CA . GLU A 1 79 ? 13.262 12.310 -46.300 1.00 42.62 79 GLU A CA 1
ATOM 587 C C . GLU A 1 79 ? 14.301 13.111 -47.096 1.00 42.62 79 GLU A C 1
ATOM 589 O O . GLU A 1 79 ? 14.940 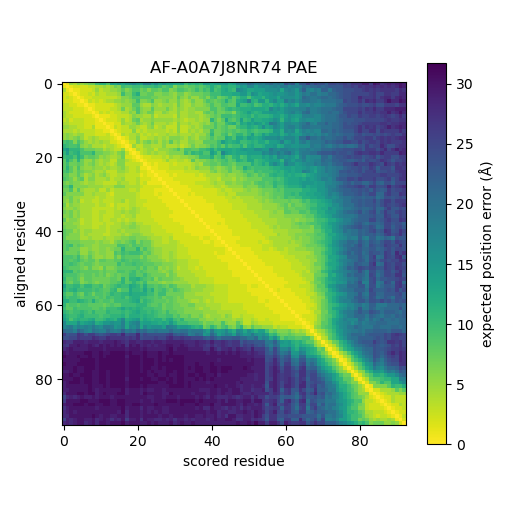14.016 -46.568 1.00 42.62 79 GLU A O 1
ATOM 594 N N . SER A 1 80 ? 14.560 12.653 -48.324 1.00 44.78 80 SER A N 1
ATOM 595 C CA . SER A 1 80 ? 14.970 13.450 -49.490 1.00 44.78 80 SER A CA 1
ATOM 596 C C . SER A 1 80 ? 15.594 14.830 -49.221 1.00 44.78 80 SER A C 1
ATOM 598 O O . SER A 1 80 ? 14.968 15.863 -49.453 1.00 44.78 80 SER A O 1
ATOM 600 N N . MET A 1 81 ? 16.860 14.863 -48.820 1.00 47.03 81 MET A N 1
ATOM 601 C CA . MET A 1 81 ? 17.754 15.882 -49.360 1.00 47.03 81 MET A CA 1
ATOM 602 C C . MET A 1 81 ? 18.726 15.125 -50.238 1.00 47.03 81 MET A C 1
ATOM 604 O O . MET A 1 81 ? 19.641 14.459 -49.759 1.00 47.03 81 MET A O 1
ATOM 608 N N . GLU A 1 82 ? 18.402 15.134 -51.523 1.00 50.50 82 GLU A N 1
ATOM 609 C CA . GLU A 1 82 ? 19.335 14.860 -52.602 1.00 50.50 82 GLU A CA 1
ATOM 610 C C . GLU A 1 82 ? 20.662 15.529 -52.239 1.00 50.50 82 GLU A C 1
ATOM 612 O O . GLU A 1 82 ? 20.683 16.681 -51.802 1.00 50.50 82 GLU A O 1
ATOM 617 N N . ASP A 1 83 ? 21.745 14.755 -52.286 1.00 62.66 83 ASP A N 1
ATOM 618 C CA . ASP A 1 83 ? 23.078 15.224 -51.933 1.00 62.66 83 ASP A CA 1
ATOM 619 C C . ASP A 1 83 ? 23.336 16.500 -52.760 1.00 62.66 83 ASP A C 1
ATOM 621 O O . ASP A 1 83 ? 23.389 16.412 -53.991 1.00 62.66 83 ASP A O 1
ATOM 625 N N . PRO A 1 84 ? 23.413 17.703 -52.155 1.00 64.75 84 PRO A N 1
ATOM 626 C CA . PRO A 1 84 ? 23.388 18.969 -52.897 1.00 64.75 84 PRO A CA 1
ATOM 627 C C . PRO A 1 84 ? 24.567 19.090 -53.871 1.00 64.75 84 PRO A C 1
ATOM 629 O O . PRO A 1 84 ? 24.544 19.896 -54.798 1.00 64.75 84 PRO A O 1
ATOM 632 N N . VAL A 1 85 ? 25.597 18.265 -53.677 1.00 72.56 85 VAL A N 1
ATOM 633 C CA . VAL A 1 85 ? 26.742 18.109 -54.574 1.00 72.56 85 VAL A CA 1
ATOM 634 C C . VAL A 1 85 ? 26.371 17.336 -55.847 1.00 72.56 85 VAL A C 1
ATOM 636 O O . VAL A 1 85 ? 26.802 17.720 -56.933 1.00 72.56 85 VAL A O 1
ATOM 639 N N . GLU A 1 86 ? 25.555 16.285 -55.741 1.00 75.50 86 GLU A N 1
ATOM 640 C CA . GLU A 1 86 ? 25.051 15.500 -56.877 1.00 75.50 86 GLU A CA 1
ATOM 641 C C . GLU A 1 86 ? 24.028 16.321 -57.688 1.00 75.50 86 GLU A C 1
ATOM 643 O O . GLU A 1 86 ? 24.077 16.337 -58.919 1.00 75.50 86 GLU A O 1
ATOM 648 N N . GLU A 1 87 ? 23.161 17.090 -57.014 1.00 68.00 87 GLU A N 1
ATOM 649 C CA . GLU A 1 87 ? 22.217 18.004 -57.675 1.00 68.00 87 GLU A CA 1
ATOM 650 C C . GLU A 1 87 ? 22.940 19.181 -58.356 1.00 68.00 87 GLU A C 1
ATOM 652 O O . GLU A 1 87 ? 22.645 19.508 -59.508 1.00 68.00 87 GLU A O 1
ATOM 657 N N . ALA A 1 88 ? 23.971 19.758 -57.723 1.00 74.19 88 ALA A N 1
ATOM 658 C CA . ALA A 1 88 ? 24.811 20.779 -58.356 1.00 74.19 88 ALA A CA 1
ATOM 659 C C . ALA A 1 88 ? 25.556 20.245 -59.592 1.00 74.19 88 ALA A C 1
ATOM 661 O O . ALA A 1 88 ? 25.711 20.965 -60.579 1.00 74.19 88 ALA A O 1
ATOM 662 N N . ARG A 1 89 ? 25.989 18.976 -59.570 1.00 79.25 89 ARG A N 1
ATOM 663 C CA . ARG A 1 89 ? 26.654 18.327 -60.709 1.00 79.25 89 ARG A CA 1
ATOM 664 C C . ARG A 1 89 ? 25.704 18.137 -61.891 1.00 79.25 89 ARG A C 1
ATOM 666 O O . ARG A 1 89 ? 26.107 18.371 -63.023 1.00 79.25 89 ARG A O 1
ATOM 673 N N . LYS A 1 90 ? 24.442 17.796 -61.619 1.00 78.38 90 LYS A N 1
ATOM 674 C CA . LYS A 1 90 ? 23.378 17.659 -62.624 1.00 78.38 90 LYS A CA 1
ATOM 675 C C . LYS A 1 90 ? 22.980 18.985 -63.285 1.00 78.38 90 LYS A C 1
ATOM 677 O O . LYS A 1 90 ? 22.525 18.970 -64.418 1.00 78.38 90 LYS A O 1
ATOM 682 N N . ILE A 1 91 ? 23.128 20.119 -62.595 1.00 77.88 91 ILE A N 1
ATOM 683 C CA . ILE A 1 91 ? 22.825 21.459 -63.143 1.00 77.88 91 ILE A CA 1
ATOM 684 C C . ILE A 1 91 ? 23.970 21.988 -64.034 1.00 77.88 91 ILE A C 1
ATOM 686 O O . ILE A 1 91 ? 23.762 22.901 -64.831 1.00 77.88 91 ILE A O 1
ATOM 690 N N . MET A 1 92 ? 25.180 21.437 -63.895 1.00 78.38 92 MET A N 1
ATOM 691 C CA . MET A 1 92 ? 26.361 21.835 -64.671 1.00 78.38 92 MET A CA 1
ATOM 692 C C . MET A 1 92 ? 26.555 21.067 -65.989 1.00 78.38 92 MET A C 1
ATOM 694 O O . MET A 1 92 ? 27.340 21.534 -66.818 1.00 78.38 92 MET A O 1
ATOM 698 N N . GLU A 1 93 ? 25.907 19.911 -66.165 1.00 66.81 93 GLU A N 1
ATOM 699 C CA . GLU A 1 93 ? 25.866 19.154 -67.433 1.00 66.81 93 GLU A CA 1
ATOM 700 C C . GLU A 1 93 ? 24.765 19.669 -68.370 1.00 66.81 93 GLU A C 1
ATOM 702 O O . GLU A 1 93 ? 25.043 19.749 -69.590 1.00 66.81 93 GLU A O 1
#

Secondary structure (DSSP, 8-state):
-HHHHHHHHHHHHHTTS-TTS-HHHHHHHHHHHHHHHHHHHHHHHHHHHHHHHHHHHHHHHHHHHHSTTSTT--S---S----HHHHHHHHH-

Solvent-accessible surface area (backbone atoms only — not comparable to full-atom values): 5543 Å² total; per-residue (Å²): 110,70,71,5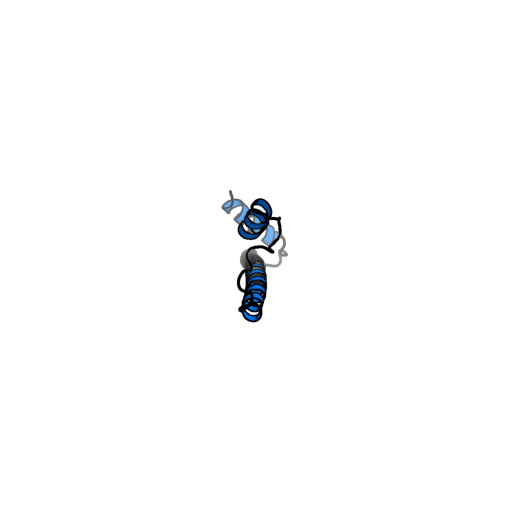7,55,53,52,53,49,51,54,54,53,35,70,74,49,63,86,91,52,60,65,74,59,40,43,54,52,50,52,51,51,52,49,50,52,51,51,47,51,51,49,51,52,53,51,50,53,49,48,52,52,49,49,54,49,48,54,51,48,51,49,47,66,77,39,56,90,63,55,82,70,75,64,83,80,82,84,83,73,72,56,67,66,61,56,53,51,64,74,73,109

pLDDT: mean 82.05, std 15.67, range [40.03, 97.5]

Foldseek 3Di:
DVVVVVVVVLVVQLVVDDPVDDSVVSSVVSVVVVVVVVVVVVCVVVVVVVVVVVVVVVVVVVVCVVCVVVPDPPDDDDPDPDPVVVVVVVVVD

Radius of gyration: 32.6 Å; Cα contacts (8 Å, |Δi|>4): 13; chains: 1; bounding box: 46×33×95 Å